Protein AF-A0A968PD30-F1 (afdb_monomer)

Foldseek 3Di:
DQPCPVVQQKDKDQAPQRWIWTDPRQDWWIFIAHNVRHTLDIATVVLVPADNPSDPPVPLSVVLVPDLVSVQVVLQQGKGFQDWERDPQAIWTWIWHHDPQKIWIKTWGQHSVRDTDIDTDPDIERGSLWGWDWYDDHQKIKIWIFHCDSDNPDGPDDIDIDIDGHDD

Secondary structure (DSSP, 8-state):
--TTGGG---EEEE-TTS-EEEE-SSSS-EEEE-TTS-EEEEE-GGGGT-----S--TTHHHHHHH-HHHHHHHHHTS-EEEEEEEETTEEEEEEEEEETTEEEEEEEEE-TTS-EEEEEEEEEESSTT-EEEEEEETTEEEEEEE-B-SSTTSBSS--EEEEEE---

Nearest PDB structures (foldseek):
  3k44-assembly4_D  TM=4.039E-01  e=4.715E-02  Drosophila melanogaster
  5mk8-assembly2_B  TM=4.334E-01  e=1.838E+00  Clostridium botulinum
  5b0r-assembly1_B  TM=4.305E-01  e=3.997E+00  Listeria innocua Clip11262
  5aye-assembly1_B  TM=3.594E-01  e=2.710E+00  Ruminococcus albus 7 = DSM 20455
  5v38-assembly1_A  TM=4.347E-01  e=3.997E+00  Clostridium botulinum

Structure (mmCIF, N/CA/C/O backbone):
data_AF-A0A968PD30-F1
#
_entry.id   AF-A0A968PD30-F1
#
loop_
_atom_site.group_PDB
_atom_site.id
_atom_site.type_symbol
_atom_site.label_atom_id
_atom_site.label_alt_id
_atom_site.label_comp_id
_atom_site.label_asym_id
_atom_site.label_entity_id
_atom_site.label_seq_id
_atom_site.pdbx_PDB_ins_code
_atom_site.Cartn_x
_atom_site.Cartn_y
_atom_site.Cartn_z
_atom_site.occupancy
_atom_site.B_iso_or_equiv
_atom_site.auth_seq_id
_atom_site.auth_comp_id
_atom_site.auth_asym_id
_atom_site.auth_atom_id
_atom_site.pdbx_PDB_model_num
ATOM 1 N N . MET A 1 1 ? 2.466 21.677 -2.759 1.00 44.94 1 MET A N 1
ATOM 2 C CA . MET A 1 1 ? 1.783 20.474 -3.282 1.00 44.94 1 MET A CA 1
ATOM 3 C C . MET A 1 1 ? 2.865 19.525 -3.748 1.00 44.94 1 MET A C 1
ATOM 5 O O . MET A 1 1 ? 3.724 19.978 -4.492 1.00 44.94 1 MET A O 1
ATOM 9 N N . GLY A 1 2 ? 2.885 18.287 -3.252 1.00 51.00 2 GLY A N 1
ATOM 10 C CA . GLY A 1 2 ? 3.910 17.311 -3.629 1.00 51.00 2 GLY A CA 1
ATOM 11 C C . GLY A 1 2 ? 3.840 16.982 -5.122 1.00 51.00 2 GLY A C 1
ATOM 12 O O . GLY A 1 2 ? 2.762 16.708 -5.646 1.00 51.00 2 GLY A O 1
ATOM 13 N N . GLU A 1 3 ? 4.981 17.019 -5.808 1.00 58.88 3 GLU A N 1
ATOM 14 C CA . GLU A 1 3 ? 5.083 16.807 -7.264 1.00 58.88 3 GLU A CA 1
ATOM 15 C C . GLU A 1 3 ? 4.862 15.338 -7.677 1.00 58.88 3 GLU A C 1
ATOM 17 O O . GLU A 1 3 ? 4.736 15.027 -8.856 1.00 58.88 3 GLU A O 1
ATOM 22 N N . CYS A 1 4 ? 4.748 14.432 -6.703 1.00 62.22 4 CYS A N 1
ATOM 23 C CA . CYS A 1 4 ? 4.567 12.998 -6.908 1.00 62.22 4 CYS A CA 1
ATOM 24 C C . CYS A 1 4 ? 3.109 12.518 -6.933 1.00 62.22 4 CYS A C 1
ATOM 26 O O . CYS A 1 4 ? 2.871 11.312 -6.894 1.00 62.22 4 CYS A O 1
ATOM 28 N N . GLY A 1 5 ? 2.120 13.419 -6.977 1.00 56.28 5 GLY A N 1
ATOM 29 C CA . GLY A 1 5 ? 0.700 13.036 -6.921 1.00 56.28 5 GLY A CA 1
ATOM 30 C C . GLY A 1 5 ? 0.272 12.029 -8.000 1.00 56.28 5 GLY A C 1
ATOM 31 O O . GLY A 1 5 ? -0.651 11.252 -7.782 1.00 56.28 5 GLY A O 1
ATOM 32 N N . ILE A 1 6 ? 0.986 11.988 -9.129 1.00 59.84 6 ILE A N 1
ATOM 33 C CA . ILE A 1 6 ? 0.760 11.042 -10.233 1.00 59.84 6 ILE A CA 1
ATOM 34 C C 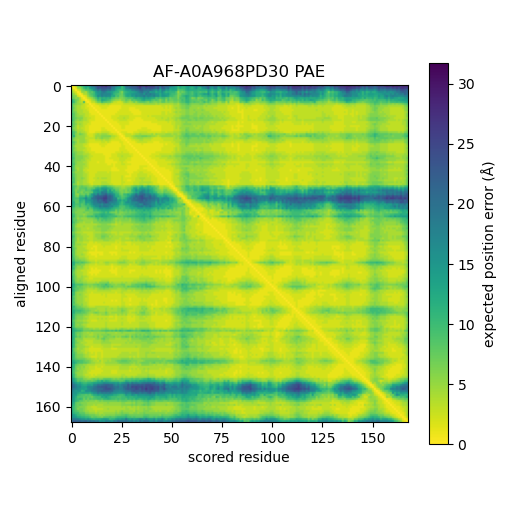. ILE A 1 6 ? 1.224 9.605 -9.944 1.00 59.84 6 ILE A C 1
ATOM 36 O O . ILE A 1 6 ? 0.926 8.709 -10.726 1.00 59.84 6 ILE A O 1
ATOM 40 N N . PHE A 1 7 ? 1.960 9.370 -8.854 1.00 66.81 7 PHE A N 1
ATOM 41 C CA . PHE A 1 7 ? 2.576 8.072 -8.549 1.00 66.81 7 PHE A CA 1
ATOM 42 C C . PHE A 1 7 ? 1.830 7.265 -7.481 1.00 66.81 7 PHE A C 1
ATOM 44 O O . PHE A 1 7 ? 2.353 6.248 -7.031 1.00 66.81 7 PHE A O 1
ATOM 51 N N . GLU A 1 8 ? 0.631 7.709 -7.078 1.00 70.00 8 GLU A N 1
ATOM 52 C CA . GLU A 1 8 ? -0.254 6.992 -6.141 1.00 70.00 8 GLU A CA 1
ATOM 53 C C . GLU A 1 8 ? 0.463 6.547 -4.850 1.00 70.00 8 GLU A C 1
ATOM 55 O O . GLU A 1 8 ? 0.261 5.453 -4.337 1.00 70.00 8 GLU A O 1
ATOM 60 N N . LEU A 1 9 ? 1.344 7.399 -4.314 1.00 78.25 9 LEU A N 1
ATOM 61 C CA . LEU A 1 9 ? 2.165 7.062 -3.141 1.00 78.25 9 LEU A CA 1
ATOM 62 C C . LEU A 1 9 ? 1.371 7.036 -1.827 1.00 78.25 9 LEU A C 1
ATOM 64 O O . LEU A 1 9 ? 1.871 6.566 -0.805 1.00 78.25 9 LEU A O 1
ATOM 68 N N . GLY A 1 10 ? 0.155 7.578 -1.848 1.00 87.69 10 GLY A N 1
ATOM 69 C CA . GLY A 1 10 ? -0.751 7.640 -0.713 1.00 87.69 10 GLY A CA 1
ATOM 70 C C . GLY A 1 10 ? -1.978 6.762 -0.915 1.00 87.69 10 GLY A C 1
ATOM 71 O O . GLY A 1 10 ? -2.326 6.381 -2.029 1.00 87.69 10 GLY A O 1
ATOM 72 N N . ALA A 1 11 ? -2.668 6.474 0.181 1.00 92.88 11 ALA A N 1
ATOM 73 C CA . ALA A 1 11 ? -3.909 5.716 0.176 1.00 92.88 11 ALA A CA 1
ATOM 74 C C . ALA A 1 11 ? -4.795 6.144 1.344 1.00 92.88 11 ALA A C 1
ATOM 76 O O . ALA A 1 11 ? -4.309 6.563 2.394 1.00 92.88 11 ALA A O 1
ATOM 77 N N . ALA A 1 12 ? -6.106 6.002 1.181 1.00 95.50 12 ALA A N 1
ATOM 78 C CA . ALA A 1 12 ? -7.060 6.200 2.260 1.00 95.50 12 ALA A CA 1
ATOM 79 C C . ALA A 1 12 ? -8.135 5.115 2.216 1.00 95.50 12 ALA A C 1
ATOM 81 O O . ALA A 1 12 ? -8.553 4.694 1.136 1.00 95.50 12 ALA A O 1
ATOM 82 N N . ARG A 1 13 ? -8.601 4.671 3.386 1.00 96.38 13 ARG A N 1
ATOM 83 C CA . ARG A 1 13 ? -9.642 3.642 3.484 1.00 96.38 13 ARG A CA 1
ATOM 84 C C . ARG A 1 13 ? -10.513 3.838 4.713 1.00 96.38 13 ARG A C 1
ATOM 86 O O . ARG A 1 13 ? -10.005 3.942 5.825 1.00 96.38 13 ARG A O 1
ATOM 93 N N . PHE A 1 14 ? -11.826 3.804 4.498 1.00 95.69 14 PHE A N 1
ATOM 94 C CA . PHE A 1 14 ? -12.807 3.665 5.570 1.00 95.69 14 PHE A CA 1
ATOM 95 C C . PHE A 1 14 ? -12.861 2.221 6.072 1.00 95.69 14 PHE A C 1
ATOM 97 O O . PHE A 1 14 ? -12.903 1.271 5.282 1.00 95.69 14 PHE A O 1
ATOM 104 N N . LEU A 1 15 ? -12.881 2.073 7.390 1.00 94.12 15 LEU A N 1
ATOM 105 C CA . LEU A 1 15 ? -13.028 0.807 8.091 1.00 94.12 15 LEU A CA 1
ATOM 106 C C . LEU A 1 15 ? -14.515 0.542 8.416 1.00 94.12 15 LEU A C 1
ATOM 108 O O . LEU A 1 15 ? -15.340 1.456 8.333 1.00 94.12 15 LEU A O 1
ATOM 112 N N . PRO A 1 16 ? -14.896 -0.698 8.780 1.00 92.88 16 PRO A N 1
ATOM 113 C CA . PRO A 1 16 ? -16.297 -1.071 8.998 1.00 92.88 16 PRO A CA 1
ATOM 114 C C . PRO A 1 16 ? -16.984 -0.330 10.154 1.00 92.88 16 PRO A C 1
ATOM 116 O O . PRO A 1 16 ? -18.207 -0.236 10.179 1.00 92.88 16 PRO A O 1
ATOM 119 N N . ASP A 1 17 ? -16.213 0.205 11.101 1.00 93.44 17 ASP A N 1
ATOM 120 C CA . ASP A 1 17 ? -16.686 1.015 12.231 1.00 93.44 17 ASP A CA 1
ATOM 121 C C . ASP A 1 17 ? -16.809 2.520 11.898 1.00 93.44 17 ASP A C 1
ATOM 123 O O . ASP A 1 17 ? -17.002 3.352 12.791 1.00 93.44 17 ASP A O 1
ATOM 127 N N . SER A 1 18 ? -16.696 2.869 10.612 1.00 95.94 18 SER A N 1
ATOM 128 C CA . SER A 1 18 ? -16.673 4.232 10.066 1.00 95.94 18 SER A CA 1
ATOM 129 C C . SER A 1 18 ? -15.455 5.070 10.455 1.00 95.94 18 SER A C 1
ATOM 131 O O . SER A 1 18 ? -15.409 6.256 10.127 1.00 95.94 18 SER A O 1
ATOM 133 N N . SER A 1 19 ? -14.466 4.491 11.133 1.00 96.88 19 SER A N 1
ATOM 134 C CA . SER A 1 19 ? -13.144 5.103 11.250 1.00 96.88 19 SER A CA 1
ATOM 135 C C . SER A 1 19 ? -12.405 5.024 9.905 1.00 96.88 19 SER A C 1
ATOM 137 O O . SER A 1 19 ? -12.882 4.386 8.961 1.00 96.88 19 SER A O 1
ATOM 139 N N . PHE A 1 20 ? -11.268 5.699 9.758 1.00 97.38 20 PHE A N 1
ATOM 140 C CA . PHE A 1 20 ? -10.501 5.648 8.516 1.00 97.38 20 PHE A CA 1
ATOM 141 C C . PHE A 1 20 ? -8.999 5.753 8.740 1.00 97.38 20 PHE A C 1
ATOM 143 O O . PHE A 1 20 ? -8.528 6.381 9.688 1.00 97.38 20 PHE A O 1
ATOM 150 N N . VAL A 1 21 ? -8.254 5.147 7.820 1.00 97.38 21 VAL A N 1
ATOM 151 C CA . VAL A 1 21 ? -6.797 5.241 7.748 1.00 97.38 21 VAL A CA 1
ATOM 152 C C . VAL A 1 21 ? -6.408 6.107 6.565 1.00 97.38 21 VAL A C 1
ATOM 154 O O . VAL A 1 21 ? -6.996 5.983 5.489 1.00 97.38 21 VAL A O 1
ATOM 157 N N . LEU A 1 22 ? -5.404 6.953 6.767 1.00 96.44 22 LEU A N 1
ATOM 158 C CA . LEU A 1 22 ? -4.807 7.820 5.765 1.00 96.44 22 LEU A CA 1
ATOM 159 C C . LEU A 1 22 ? -3.288 7.627 5.742 1.00 96.44 22 LEU A C 1
ATOM 161 O O . LEU A 1 22 ? -2.614 7.745 6.763 1.00 96.44 22 LEU A O 1
ATOM 165 N N . ILE A 1 23 ? -2.762 7.390 4.548 1.00 94.75 23 ILE A N 1
ATOM 166 C CA . ILE A 1 23 ? -1.345 7.464 4.207 1.00 94.75 23 ILE A CA 1
ATOM 167 C C . ILE A 1 23 ? -1.219 8.614 3.204 1.00 94.75 23 ILE A C 1
ATOM 169 O O . ILE A 1 23 ? -1.674 8.455 2.070 1.00 94.75 23 ILE A O 1
ATOM 173 N N . PRO A 1 24 ? -0.656 9.776 3.583 1.00 89.69 24 PRO A N 1
ATOM 174 C CA . PRO A 1 24 ? -0.638 10.953 2.708 1.00 89.69 24 PRO A CA 1
ATOM 175 C C . PRO A 1 24 ? 0.195 10.769 1.434 1.00 89.69 24 PRO A C 1
ATOM 177 O O . PRO A 1 24 ? -0.078 11.402 0.417 1.00 89.69 24 PRO A O 1
ATOM 180 N N . GLY A 1 25 ? 1.227 9.922 1.488 1.00 83.38 25 GLY A N 1
ATOM 181 C CA . GLY A 1 25 ? 2.090 9.567 0.357 1.00 83.38 25 GLY A CA 1
ATOM 182 C C . GLY A 1 25 ? 3.210 10.557 0.032 1.00 83.38 25 GLY A C 1
ATOM 183 O O . GLY A 1 25 ? 4.229 10.152 -0.513 1.00 83.38 25 GLY A O 1
ATOM 184 N N . VAL A 1 26 ? 3.048 11.835 0.377 1.00 78.38 26 VAL A N 1
ATOM 185 C CA . VAL A 1 26 ? 4.071 12.895 0.213 1.00 78.38 26 VAL A CA 1
ATOM 186 C C . VAL A 1 26 ? 4.427 13.588 1.530 1.00 78.38 26 VAL A C 1
ATOM 188 O O . VAL A 1 26 ? 5.132 14.590 1.537 1.00 78.38 26 VAL A O 1
ATOM 191 N N . GLU A 1 27 ? 3.872 13.089 2.631 1.00 83.81 27 GLU A N 1
ATOM 192 C CA . GLU A 1 27 ? 4.169 13.518 3.993 1.00 83.81 27 GLU A CA 1
ATOM 193 C C . GLU A 1 27 ? 4.384 12.261 4.843 1.00 83.81 27 GLU A C 1
ATOM 195 O O . GLU A 1 27 ? 3.751 11.227 4.578 1.00 83.81 27 GLU A O 1
ATOM 200 N N . PRO A 1 28 ? 5.270 12.318 5.851 1.00 88.88 28 PRO A N 1
ATOM 201 C CA . PRO A 1 28 ? 5.538 11.174 6.699 1.00 88.88 28 PRO A CA 1
ATOM 202 C C . PRO A 1 28 ? 4.329 10.843 7.573 1.00 88.88 28 PRO A C 1
ATOM 204 O O . PRO A 1 28 ? 3.607 11.719 8.050 1.00 88.88 28 PRO A O 1
ATOM 207 N N . GLY A 1 29 ? 4.171 9.550 7.840 1.00 92.50 29 GLY A N 1
ATOM 208 C CA . GLY A 1 29 ? 3.196 9.041 8.793 1.00 92.50 29 GLY A CA 1
ATOM 209 C C . GLY A 1 29 ? 2.022 8.294 8.171 1.00 92.50 29 GLY A C 1
ATOM 210 O O . GLY A 1 29 ? 1.715 8.373 6.981 1.00 92.50 29 GLY A O 1
ATOM 211 N N . ILE A 1 30 ? 1.381 7.515 9.030 1.00 95.81 30 ILE A N 1
ATOM 212 C CA . ILE A 1 30 ? 0.174 6.748 8.757 1.00 95.81 30 ILE A CA 1
ATOM 213 C C . ILE A 1 30 ? -0.784 7.070 9.886 1.00 95.81 30 ILE A C 1
ATOM 215 O O . ILE A 1 30 ? -0.438 6.880 11.051 1.00 95.81 30 ILE A O 1
ATOM 219 N N . PHE A 1 31 ? -1.972 7.547 9.555 1.00 96.56 31 PHE A N 1
ATOM 220 C CA . PHE A 1 31 ? -2.884 8.137 10.524 1.00 96.56 31 PHE A CA 1
ATOM 221 C C . PHE A 1 31 ? -4.185 7.355 10.554 1.00 96.56 31 PHE A C 1
ATOM 223 O O . PHE A 1 31 ? -4.808 7.154 9.515 1.00 96.56 31 PHE A O 1
ATOM 230 N N . TRP A 1 32 ? -4.613 6.937 11.741 1.00 96.88 32 TRP A N 1
ATOM 231 C CA . TRP A 1 32 ? -5.943 6.377 11.954 1.00 96.88 32 TRP A CA 1
ATOM 232 C C . TRP A 1 32 ? -6.793 7.401 12.698 1.00 96.88 32 TRP A C 1
ATOM 234 O O . TRP A 1 32 ? -6.494 7.779 13.832 1.00 96.88 32 TRP A O 1
ATOM 244 N N . TYR A 1 33 ? -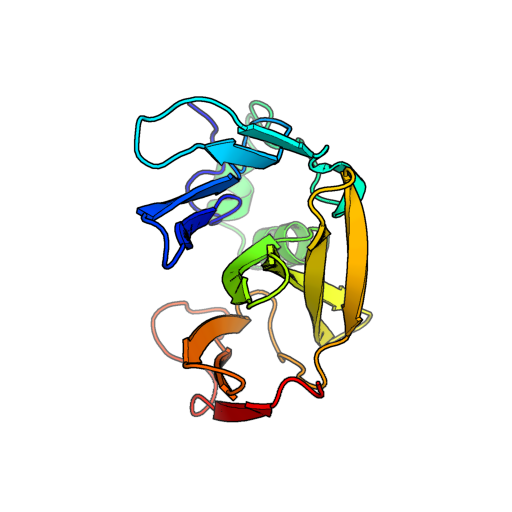7.865 7.834 12.047 1.00 97.69 33 TYR A N 1
ATOM 245 C CA . TYR A 1 33 ? -8.876 8.730 12.585 1.00 97.69 33 TYR A CA 1
ATOM 246 C C . TYR A 1 33 ? -10.163 7.984 12.927 1.00 97.69 33 TYR A C 1
ATOM 248 O O . TYR A 1 33 ? -10.590 7.087 12.201 1.00 97.69 33 TYR A O 1
ATOM 256 N N . SER A 1 34 ? -10.823 8.382 14.009 1.00 97.38 34 SER A N 1
ATOM 257 C CA . SER A 1 34 ? -12.152 7.891 14.362 1.00 97.38 34 SER A CA 1
ATOM 258 C C . SER A 1 34 ? -13.210 8.371 13.361 1.00 97.38 34 SER A C 1
ATOM 260 O O . SER A 1 34 ? -12.979 9.266 12.546 1.00 97.38 34 SER A O 1
ATOM 262 N N . LYS A 1 35 ? -14.431 7.844 13.488 1.00 97.50 35 LYS A N 1
ATOM 263 C CA . LYS A 1 35 ? -15.597 8.310 12.719 1.00 97.50 35 LYS A CA 1
ATOM 264 C C . LYS A 1 35 ? -15.943 9.796 12.913 1.00 97.50 35 LYS A C 1
ATOM 266 O O . LYS A 1 35 ? -16.693 10.348 12.116 1.00 97.50 35 LYS A O 1
ATOM 271 N N . THR A 1 36 ? -15.452 10.428 13.983 1.00 98.00 36 THR A N 1
ATOM 272 C CA . THR A 1 36 ? -15.632 11.865 14.257 1.00 98.00 36 THR A CA 1
ATOM 273 C C . THR A 1 36 ? -14.460 12.712 13.755 1.00 98.00 36 THR A C 1
ATOM 275 O O . THR A 1 36 ? -14.507 13.931 13.877 1.00 98.00 36 THR A O 1
ATOM 278 N N . GLY A 1 37 ? -13.427 12.091 13.172 1.00 97.06 37 GLY A N 1
ATOM 279 C CA . GLY A 1 37 ? -12.223 12.770 12.689 1.00 97.06 37 GLY A CA 1
ATOM 280 C C . GLY A 1 37 ? -11.144 12.973 13.754 1.00 97.06 37 GLY A C 1
ATOM 281 O O . GLY A 1 37 ? -10.180 13.694 13.514 1.00 97.06 37 GLY A O 1
ATOM 282 N N . GLU A 1 38 ? -11.268 12.348 14.926 1.00 98.12 38 GLU A N 1
ATOM 283 C CA . GLU A 1 38 ? -10.249 12.432 15.976 1.00 98.12 38 GLU A CA 1
ATOM 284 C C . GLU A 1 38 ? -9.101 11.466 15.690 1.00 98.12 38 GLU A C 1
ATOM 286 O O . GLU A 1 38 ? -9.334 10.276 15.470 1.00 98.12 38 GLU A O 1
ATOM 291 N N . LEU A 1 39 ? -7.860 11.951 15.749 1.00 97.12 39 LEU A N 1
ATOM 292 C CA . LEU A 1 39 ? -6.673 11.114 15.587 1.00 97.12 39 LEU A CA 1
ATOM 293 C C . LEU A 1 39 ? -6.578 10.098 16.737 1.00 97.12 39 LEU A C 1
ATOM 295 O O . LEU A 1 39 ? -6.373 10.472 17.889 1.00 97.12 39 LEU A O 1
ATOM 299 N N . GLN A 1 40 ? -6.712 8.813 16.415 1.00 94.75 40 GLN A N 1
ATOM 300 C CA . GLN A 1 40 ? -6.616 7.703 17.368 1.00 94.75 40 GLN A CA 1
ATOM 301 C C . GLN A 1 40 ? -5.183 7.177 17.470 1.00 94.75 40 GLN A C 1
ATOM 303 O O . GLN A 1 40 ? -4.723 6.792 18.550 1.00 94.75 40 GLN A O 1
ATOM 308 N N . ARG A 1 41 ? -4.468 7.127 16.339 1.00 95.38 41 ARG A N 1
ATOM 309 C CA . ARG A 1 41 ? -3.115 6.566 16.277 1.00 95.38 41 ARG A CA 1
ATOM 310 C C . ARG A 1 41 ? -2.319 7.074 15.081 1.00 95.38 41 ARG A C 1
ATOM 312 O O . ARG A 1 41 ? -2.885 7.379 14.032 1.00 95.38 41 ARG A O 1
ATOM 319 N N . THR A 1 42 ? -1.001 7.063 15.261 1.00 96.19 42 THR A N 1
ATOM 320 C CA . THR A 1 42 ? -0.005 7.324 14.227 1.00 96.19 42 THR A CA 1
ATOM 321 C C . THR A 1 42 ? 1.012 6.183 14.190 1.00 96.19 42 THR A C 1
ATOM 323 O O . THR A 1 42 ? 1.465 5.735 15.245 1.00 96.19 42 THR A O 1
ATOM 326 N N . TRP A 1 43 ? 1.390 5.744 12.991 1.00 95.62 43 TRP A N 1
ATOM 327 C CA . TRP A 1 43 ? 2.594 4.942 12.749 1.00 95.62 43 TRP A CA 1
ATOM 328 C C . TRP A 1 43 ? 3.564 5.736 11.880 1.00 95.62 43 TRP A C 1
ATOM 330 O O . TRP A 1 43 ? 3.153 6.555 11.058 1.00 95.62 43 TRP A O 1
ATOM 340 N N . GLU A 1 44 ? 4.852 5.453 12.027 1.00 93.75 44 GLU A N 1
ATOM 341 C CA . GLU A 1 44 ? 5.878 5.980 11.133 1.00 93.75 44 GLU A CA 1
ATOM 342 C C . GLU A 1 44 ? 5.775 5.298 9.762 1.00 93.75 44 GLU A C 1
ATOM 344 O O . GLU A 1 44 ? 5.792 4.068 9.669 1.00 93.75 44 GLU A O 1
ATOM 349 N N . SER A 1 45 ? 5.726 6.072 8.676 1.00 92.19 45 SER A N 1
ATOM 350 C CA . SER A 1 45 ? 5.730 5.525 7.308 1.00 92.19 45 SER A CA 1
ATOM 351 C C . SER A 1 45 ? 7.019 4.740 7.004 1.00 92.19 45 SER A C 1
ATOM 353 O O . SER A 1 45 ? 6.996 3.745 6.274 1.00 92.19 45 SER A O 1
ATOM 355 N N . SER A 1 46 ? 8.126 5.098 7.662 1.00 91.62 46 SER A N 1
ATOM 356 C CA . SER A 1 46 ? 9.403 4.379 7.597 1.00 91.62 46 SER A CA 1
ATOM 357 C C . SER A 1 46 ? 9.334 2.953 8.159 1.00 91.62 46 SER A C 1
ATOM 359 O O . SER A 1 46 ? 10.070 2.085 7.690 1.00 91.62 46 SER A O 1
ATOM 361 N N . ALA A 1 47 ? 8.403 2.654 9.076 1.00 91.94 47 ALA A N 1
ATOM 362 C CA . ALA A 1 47 ? 8.169 1.288 9.557 1.00 91.94 47 ALA A CA 1
ATOM 363 C C . ALA A 1 47 ? 7.669 0.360 8.436 1.00 91.94 47 ALA A C 1
ATOM 365 O O . ALA A 1 47 ? 7.864 -0.855 8.495 1.00 91.94 47 ALA A O 1
ATOM 366 N N . LEU A 1 48 ? 7.063 0.939 7.395 1.00 92.50 48 LEU A N 1
ATOM 367 C CA . LEU A 1 48 ? 6.647 0.257 6.172 1.00 92.50 48 LEU A CA 1
ATOM 368 C C . LEU A 1 48 ? 7.718 0.307 5.065 1.00 92.50 48 LEU A C 1
ATOM 370 O O . LEU A 1 48 ? 7.567 -0.310 4.009 1.00 92.50 48 LEU A O 1
ATOM 374 N N . GLY A 1 49 ? 8.835 0.997 5.310 1.00 89.94 49 GLY A N 1
ATOM 375 C CA . GLY A 1 49 ? 9.853 1.322 4.313 1.00 89.94 49 GLY A CA 1
ATOM 376 C C . GLY A 1 49 ? 9.353 2.283 3.235 1.00 89.94 49 GLY A C 1
ATOM 377 O O . GLY A 1 49 ? 9.879 2.251 2.126 1.00 89.94 49 GLY A O 1
ATOM 378 N N . LEU A 1 50 ? 8.315 3.069 3.534 1.00 88.75 50 LEU A N 1
ATOM 379 C CA . LEU A 1 50 ? 7.851 4.146 2.668 1.00 88.75 50 LEU A CA 1
ATOM 380 C C . LEU A 1 50 ? 8.740 5.364 2.929 1.00 88.75 50 LEU A C 1
ATOM 382 O O . LEU A 1 50 ? 8.808 5.859 4.057 1.00 88.75 50 LEU A O 1
ATOM 386 N N . GLU A 1 51 ? 9.448 5.803 1.898 1.00 80.88 51 GLU A N 1
ATOM 387 C CA . GLU A 1 51 ? 10.353 6.947 1.967 1.00 80.88 51 GLU A CA 1
ATOM 388 C C . GLU A 1 51 ? 9.617 8.237 1.595 1.00 80.88 51 GLU A C 1
ATOM 390 O O . GLU A 1 51 ? 8.816 8.259 0.663 1.00 80.88 51 GLU A O 1
ATOM 395 N N . ASP A 1 52 ? 9.910 9.317 2.321 1.00 69.44 52 ASP A N 1
ATOM 396 C CA . ASP A 1 52 ? 9.446 10.670 2.000 1.00 69.44 52 ASP A CA 1
ATOM 397 C C . ASP A 1 52 ? 10.524 11.406 1.193 1.00 69.44 52 ASP A C 1
ATOM 399 O O . ASP A 1 52 ? 11.257 12.270 1.687 1.00 69.44 52 ASP A O 1
ATOM 403 N N . ASP A 1 53 ? 10.695 10.979 -0.056 1.00 67.88 53 ASP A N 1
ATOM 404 C CA . ASP A 1 53 ? 11.686 11.543 -0.971 1.00 67.88 53 ASP A CA 1
ATOM 405 C C . ASP A 1 53 ? 11.067 12.346 -2.123 1.00 67.88 53 ASP A C 1
ATOM 407 O O . ASP A 1 53 ? 11.772 12.818 -3.013 1.00 67.88 53 ASP A O 1
ATOM 411 N N . CYS A 1 54 ? 9.765 12.627 -2.030 1.00 65.19 54 CYS A N 1
ATOM 412 C CA . CYS A 1 54 ? 9.013 13.481 -2.951 1.00 65.19 54 CYS A CA 1
ATOM 413 C C . CYS A 1 54 ? 9.201 14.983 -2.698 1.00 65.19 54 CYS A C 1
ATOM 415 O O . CYS A 1 54 ? 8.284 15.793 -2.867 1.00 65.19 54 CYS A O 1
ATOM 417 N N . LYS A 1 55 ? 10.425 15.363 -2.316 1.00 59.09 55 LYS A N 1
ATOM 418 C CA . LYS A 1 55 ? 10.884 16.756 -2.250 1.00 59.09 55 LYS A CA 1
ATOM 419 C C . LYS A 1 55 ? 10.868 17.374 -3.656 1.00 59.09 55 LYS A C 1
ATOM 421 O O . LYS A 1 55 ? 10.885 16.620 -4.619 1.00 59.09 55 LYS A O 1
ATOM 426 N N . PRO A 1 56 ? 10.858 18.714 -3.804 1.00 55.88 56 PRO A N 1
ATOM 427 C CA . PRO A 1 56 ? 10.806 19.366 -5.116 1.00 55.88 56 PRO A CA 1
ATOM 428 C C . PRO A 1 56 ? 11.934 18.847 -6.011 1.00 55.88 56 PRO A C 1
ATOM 430 O O . PRO A 1 56 ? 13.110 19.138 -5.768 1.00 55.88 56 PRO A O 1
ATOM 433 N N . MET A 1 57 ? 11.592 18.034 -7.009 1.00 59.78 57 MET A N 1
ATOM 434 C CA . MET A 1 57 ? 12.572 17.362 -7.852 1.00 59.78 57 MET A CA 1
ATOM 435 C C . MET A 1 57 ? 12.693 18.149 -9.154 1.00 59.78 57 MET A C 1
ATOM 437 O O . MET A 1 57 ? 12.274 17.690 -10.219 1.00 59.78 57 MET A O 1
ATOM 441 N N . PHE A 1 58 ? 13.253 19.360 -9.073 1.00 55.09 58 PHE A N 1
ATOM 442 C CA . PHE A 1 58 ? 13.479 20.205 -10.248 1.00 55.09 58 PHE A CA 1
ATOM 443 C C . PHE A 1 58 ? 14.192 19.403 -11.357 1.00 55.09 58 PHE A C 1
ATOM 445 O O . PHE A 1 58 ? 15.313 18.934 -11.173 1.00 55.09 58 PHE A O 1
ATOM 452 N N . GLY A 1 59 ? 13.519 19.214 -12.499 1.00 60.25 59 GLY A N 1
ATOM 453 C CA . GLY A 1 59 ? 14.028 18.506 -13.685 1.00 60.25 59 GLY A CA 1
ATOM 454 C C . GLY A 1 59 ? 13.819 16.983 -13.716 1.00 60.25 59 GLY A C 1
ATOM 455 O O . GLY A 1 59 ? 13.793 16.392 -14.799 1.00 60.25 59 GLY A O 1
ATOM 456 N N . LEU A 1 60 ? 13.600 16.323 -12.573 1.00 71.19 60 LEU A N 1
ATOM 457 C CA . LEU A 1 60 ? 13.341 14.879 -12.559 1.00 71.19 60 LEU A CA 1
ATOM 458 C C . LEU A 1 60 ? 11.912 14.578 -13.018 1.00 71.19 60 LEU A C 1
ATOM 460 O O . LEU A 1 60 ? 11.730 13.653 -13.791 1.00 71.19 60 LEU A O 1
ATOM 464 N N . THR A 1 61 ? 10.917 15.390 -12.655 1.00 71.31 61 THR A N 1
ATOM 465 C CA . THR A 1 61 ? 9.530 15.211 -13.130 1.00 71.31 61 THR A CA 1
ATOM 466 C C . THR A 1 61 ? 9.432 15.251 -14.659 1.00 71.31 61 THR A C 1
ATOM 468 O O . THR A 1 61 ? 8.757 14.414 -15.250 1.00 71.31 61 THR A O 1
ATOM 471 N N . GLU A 1 62 ? 10.161 16.162 -15.313 1.00 72.50 62 GLU A N 1
ATOM 472 C CA . GLU A 1 62 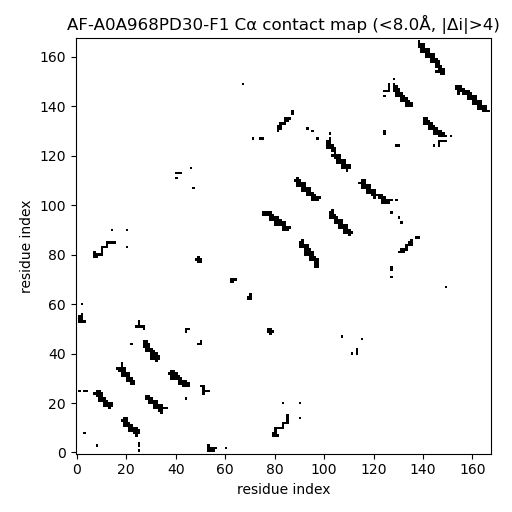? 10.234 16.231 -16.780 1.00 72.50 62 GLU A CA 1
ATOM 473 C C . GLU A 1 62 ? 10.937 15.001 -17.364 1.00 72.50 62 GLU A C 1
ATOM 475 O O . GLU A 1 62 ? 10.416 14.372 -18.281 1.00 72.50 62 GLU A O 1
ATOM 480 N N . THR A 1 63 ? 12.060 14.588 -16.767 1.00 77.19 63 THR A N 1
ATOM 481 C CA . THR A 1 63 ? 12.791 13.375 -17.167 1.00 77.19 63 THR A CA 1
ATOM 482 C C . THR A 1 63 ? 11.917 12.122 -17.046 1.00 77.19 63 THR A C 1
ATOM 484 O O . THR A 1 63 ? 11.859 11.318 -17.971 1.00 77.19 63 THR A O 1
ATOM 487 N N . LEU A 1 64 ? 11.202 11.964 -15.929 1.00 77.19 64 LEU A N 1
ATOM 488 C CA . LEU A 1 64 ? 10.292 10.842 -15.691 1.00 77.19 64 LEU A CA 1
ATOM 489 C C . LEU A 1 64 ? 9.077 10.884 -16.632 1.00 77.19 64 LEU A C 1
ATOM 491 O O . LEU A 1 64 ? 8.567 9.830 -17.000 1.00 77.19 64 LEU A O 1
ATOM 495 N N . ALA A 1 65 ? 8.625 12.072 -17.044 1.00 74.94 65 ALA A N 1
ATOM 496 C CA . ALA A 1 65 ? 7.516 12.219 -17.983 1.00 74.94 65 ALA A CA 1
ATOM 497 C C . ALA A 1 65 ? 7.891 11.828 -19.424 1.00 74.94 65 ALA A C 1
ATOM 499 O O . ALA A 1 65 ? 7.046 11.298 -20.144 1.00 74.94 65 ALA A O 1
ATOM 500 N N . ILE A 1 66 ? 9.135 12.077 -19.854 1.00 80.12 66 ILE A N 1
ATOM 501 C CA . ILE A 1 66 ? 9.571 11.844 -21.244 1.00 80.12 66 ILE A CA 1
ATOM 502 C C . ILE A 1 66 ? 10.367 10.548 -21.447 1.00 80.12 66 ILE A C 1
ATOM 504 O O . ILE A 1 66 ? 10.427 10.057 -22.574 1.00 80.12 66 ILE A O 1
ATOM 508 N N . ASP A 1 67 ? 10.973 9.985 -20.394 1.00 81.94 67 ASP A N 1
ATOM 509 C CA . ASP A 1 67 ? 11.733 8.731 -20.449 1.00 81.94 67 ASP A CA 1
ATOM 510 C C . ASP A 1 67 ? 11.053 7.615 -19.628 1.00 81.94 67 ASP A C 1
ATOM 512 O O . ASP A 1 67 ? 11.259 7.491 -18.412 1.00 81.94 67 ASP A O 1
ATOM 516 N N . PRO A 1 68 ? 10.302 6.716 -20.294 1.00 78.88 68 PRO A N 1
ATOM 517 C CA . PRO A 1 68 ? 9.676 5.569 -19.646 1.00 78.88 68 PRO A CA 1
ATOM 518 C C . PRO A 1 68 ? 10.664 4.633 -18.939 1.00 78.88 68 PRO A C 1
ATOM 520 O O . PRO A 1 68 ? 10.268 3.907 -18.025 1.00 78.88 68 PRO A O 1
ATOM 523 N N . ARG A 1 69 ? 11.940 4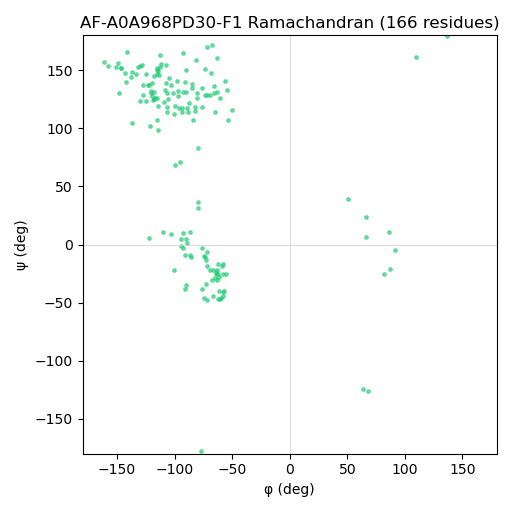.585 -19.345 1.00 83.62 69 ARG A N 1
ATOM 524 C CA . ARG A 1 69 ? 12.952 3.748 -18.680 1.00 83.62 69 ARG A CA 1
ATOM 525 C C . ARG A 1 69 ? 13.366 4.366 -17.354 1.00 83.62 69 ARG A C 1
ATOM 527 O O . ARG A 1 69 ? 13.381 3.648 -16.355 1.00 83.62 69 ARG A O 1
ATOM 534 N N . ALA A 1 70 ? 13.630 5.673 -17.336 1.00 84.06 70 ALA A N 1
ATOM 535 C CA . ALA A 1 70 ? 13.917 6.413 -16.111 1.00 84.06 70 ALA A CA 1
ATOM 536 C C . ALA A 1 70 ? 12.756 6.288 -15.114 1.00 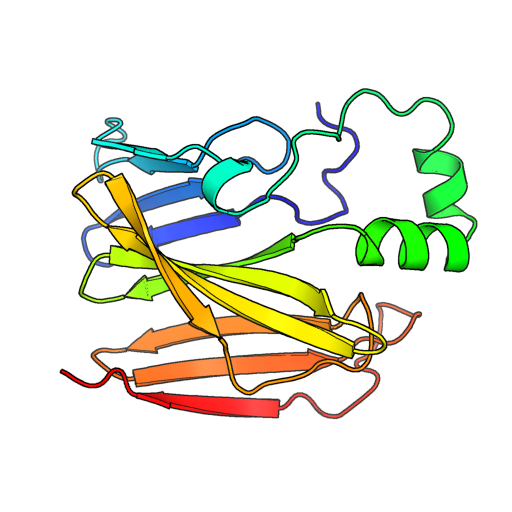84.06 70 ALA A C 1
ATOM 538 O O . ALA A 1 70 ? 12.981 5.965 -13.948 1.00 84.06 70 ALA A O 1
ATOM 539 N N . LEU A 1 71 ? 11.511 6.418 -15.586 1.00 81.38 71 LEU A N 1
ATOM 540 C CA . LEU A 1 71 ? 10.326 6.225 -14.751 1.00 81.38 71 LEU A CA 1
ATOM 541 C C . LEU A 1 71 ? 10.210 4.805 -14.191 1.00 81.38 71 LEU A C 1
ATOM 543 O O . LEU A 1 71 ? 10.024 4.620 -12.989 1.00 81.38 71 LEU A O 1
ATOM 547 N N . ASN A 1 72 ? 10.391 3.781 -15.025 1.00 82.06 72 ASN A N 1
ATOM 548 C CA . ASN A 1 72 ? 10.378 2.388 -14.568 1.00 82.06 72 ASN A CA 1
ATOM 549 C C . ASN A 1 72 ? 11.511 2.053 -13.588 1.00 82.06 72 ASN A C 1
ATOM 551 O O . ASN A 1 72 ? 11.363 1.163 -12.743 1.00 82.06 72 ASN A O 1
ATOM 555 N N . GLN A 1 73 ? 12.661 2.715 -13.710 1.00 85.69 73 GLN A N 1
ATOM 556 C CA . GLN A 1 73 ? 13.759 2.574 -12.762 1.00 85.69 73 GLN A CA 1
ATOM 557 C C . GLN A 1 73 ? 13.411 3.243 -11.431 1.00 85.69 73 GLN A C 1
ATOM 559 O O . GLN A 1 73 ? 13.546 2.604 -10.390 1.00 85.69 73 GLN A O 1
ATOM 564 N N . TRP A 1 74 ? 12.904 4.475 -11.479 1.00 84.81 74 TRP A N 1
ATOM 565 C CA . TRP A 1 74 ? 12.498 5.256 -10.313 1.00 84.81 74 TRP A CA 1
ATOM 566 C C . TRP A 1 74 ? 11.387 4.567 -9.508 1.00 84.81 74 TRP A C 1
ATOM 568 O O . TRP A 1 74 ? 11.525 4.401 -8.295 1.00 84.81 74 TRP A O 1
ATOM 578 N N . LEU A 1 75 ? 10.339 4.073 -10.183 1.00 83.75 75 LEU A N 1
ATOM 579 C CA . LEU A 1 75 ? 9.264 3.287 -9.561 1.00 83.75 75 LEU A CA 1
ATOM 580 C C . LEU A 1 75 ? 9.798 1.989 -8.950 1.00 83.75 75 LEU A C 1
ATOM 582 O O . LEU A 1 75 ? 9.393 1.588 -7.866 1.00 83.75 75 LEU A O 1
ATOM 586 N N . GLY A 1 76 ? 10.727 1.326 -9.637 1.00 87.31 76 GLY A N 1
ATOM 587 C CA . GLY A 1 76 ? 11.265 0.042 -9.201 1.00 87.31 76 GLY A CA 1
ATOM 588 C C . GLY A 1 76 ? 12.236 0.108 -8.027 1.00 87.31 76 GLY A C 1
ATOM 589 O O . GLY A 1 76 ? 12.606 -0.940 -7.509 1.00 87.31 76 GLY A O 1
ATOM 590 N N . GLN A 1 77 ? 12.666 1.301 -7.624 1.00 88.00 77 GLN A N 1
ATOM 591 C CA . GLN A 1 77 ? 13.460 1.514 -6.413 1.00 88.00 77 GLN A CA 1
ATOM 592 C C . GLN A 1 77 ? 12.585 1.796 -5.188 1.00 88.00 77 GLN A C 1
ATOM 594 O O . GLN A 1 77 ? 13.096 1.819 -4.073 1.00 88.00 77 GLN A O 1
ATOM 599 N N . ARG A 1 78 ? 11.278 1.999 -5.384 1.00 88.00 78 ARG A N 1
ATOM 600 C CA . ARG A 1 78 ? 10.359 2.446 -4.341 1.00 88.00 78 ARG A CA 1
ATOM 601 C C . ARG A 1 78 ? 9.428 1.344 -3.875 1.00 88.00 78 ARG A C 1
ATOM 603 O O . ARG A 1 78 ? 9.091 0.410 -4.607 1.00 88.00 78 ARG A O 1
ATOM 610 N N . LYS A 1 79 ? 8.976 1.520 -2.638 1.00 90.75 79 LYS A N 1
ATOM 611 C CA . LYS A 1 79 ? 7.814 0.833 -2.089 1.00 90.75 79 LYS A CA 1
ATOM 612 C C . LYS A 1 79 ? 6.594 1.712 -2.303 1.00 90.75 79 LYS A C 1
ATOM 614 O O . LYS A 1 79 ? 6.639 2.901 -2.005 1.00 90.75 79 LYS A O 1
ATOM 619 N N . ILE A 1 80 ? 5.528 1.133 -2.836 1.00 90.69 80 ILE A N 1
ATOM 620 C CA . ILE A 1 80 ? 4.306 1.855 -3.198 1.00 90.69 80 ILE A CA 1
ATOM 621 C C . ILE A 1 80 ? 3.138 1.218 -2.460 1.00 90.69 80 ILE A C 1
ATOM 623 O O . ILE A 1 80 ? 3.064 -0.006 -2.364 1.00 90.69 80 ILE A O 1
ATOM 627 N N . VAL A 1 81 ? 2.241 2.039 -1.921 1.00 93.38 81 VAL A N 1
ATOM 628 C CA . VAL A 1 81 ? 1.010 1.550 -1.303 1.00 93.38 81 VAL A CA 1
ATOM 629 C C . VAL A 1 81 ? -0.015 1.299 -2.398 1.00 93.38 81 VAL A C 1
ATOM 631 O O . VAL A 1 81 ? -0.467 2.226 -3.055 1.00 93.38 81 VAL A O 1
ATOM 634 N N . ASP A 1 82 ? -0.399 0.043 -2.576 1.00 93.88 82 ASP A N 1
ATOM 635 C CA . ASP A 1 82 ? -1.382 -0.338 -3.591 1.00 93.88 82 ASP A CA 1
ATOM 636 C C . ASP A 1 82 ? -2.817 -0.299 -3.034 1.00 93.88 82 ASP A C 1
ATOM 638 O O . ASP A 1 82 ? -3.765 0.054 -3.748 1.00 93.88 82 ASP A O 1
ATOM 642 N N . GLU A 1 83 ? -2.985 -0.654 -1.753 1.00 94.88 83 GLU A N 1
ATOM 643 C CA . GLU A 1 83 ? -4.293 -0.769 -1.104 1.00 94.88 83 GLU A CA 1
ATOM 644 C C . GLU A 1 83 ? -4.197 -0.731 0.432 1.00 94.88 83 GLU A C 1
ATOM 646 O O . GLU A 1 83 ? -3.172 -1.092 1.014 1.00 94.88 83 GLU A O 1
ATOM 651 N N . ILE A 1 84 ? -5.297 -0.363 1.097 1.00 96.94 84 ILE A N 1
ATOM 652 C CA . ILE A 1 84 ? -5.502 -0.590 2.534 1.00 96.94 84 ILE A CA 1
ATOM 653 C C . ILE A 1 84 ? -6.736 -1.485 2.714 1.00 96.94 84 ILE A C 1
ATOM 655 O O . ILE A 1 84 ? -7.839 -1.162 2.275 1.00 96.94 84 ILE A O 1
ATOM 659 N N . LEU A 1 85 ? -6.558 -2.609 3.399 1.00 96.31 85 LEU A N 1
ATOM 660 C CA . LEU A 1 85 ? -7.584 -3.610 3.657 1.00 96.31 85 LEU A CA 1
ATOM 661 C C . LEU A 1 85 ? -8.133 -3.485 5.086 1.00 96.31 85 LEU A C 1
ATOM 663 O O . LEU A 1 85 ? -7.350 -3.460 6.037 1.00 96.31 85 LEU A O 1
ATOM 667 N N . PRO A 1 86 ? -9.462 -3.451 5.274 1.00 95.12 86 PRO A N 1
ATOM 668 C CA . PRO A 1 86 ? -10.070 -3.459 6.599 1.00 95.12 86 PRO A CA 1
ATOM 669 C C . PRO A 1 86 ? -10.095 -4.884 7.177 1.00 95.12 86 PRO A C 1
ATOM 671 O O . PRO A 1 86 ? -11.095 -5.590 7.042 1.00 95.12 86 PRO A O 1
ATOM 674 N N . LEU A 1 87 ? -8.993 -5.336 7.782 1.00 92.69 87 LEU A N 1
ATOM 675 C CA . LEU A 1 87 ? -8.933 -6.664 8.406 1.00 92.69 87 LEU A CA 1
ATOM 676 C C . LEU A 1 87 ? -9.554 -6.636 9.818 1.00 92.69 87 LEU A C 1
ATOM 678 O O . LEU A 1 87 ? -9.622 -5.569 10.432 1.00 92.69 87 LEU A O 1
ATOM 682 N N . PRO A 1 88 ? -9.974 -7.796 10.362 1.00 86.56 88 PRO A N 1
ATOM 683 C CA . PRO A 1 88 ? -10.564 -7.883 11.700 1.00 86.56 88 PRO A CA 1
ATOM 684 C C . PRO A 1 88 ? -9.668 -7.345 12.826 1.00 86.56 88 PRO A C 1
ATOM 686 O O . PRO A 1 88 ? -10.160 -6.651 13.710 1.00 86.56 88 PRO A O 1
ATOM 689 N N . ASP A 1 89 ? -8.360 -7.611 12.762 1.00 85.31 89 ASP A N 1
ATOM 690 C CA . ASP A 1 89 ? -7.395 -7.215 13.804 1.00 85.31 89 ASP A CA 1
ATOM 691 C C . ASP A 1 89 ? -6.793 -5.818 13.590 1.00 85.31 89 ASP A C 1
ATOM 693 O O . ASP A 1 89 ? -5.938 -5.368 14.359 1.00 85.31 89 ASP A O 1
ATOM 697 N N . GLY A 1 90 ? -7.217 -5.131 12.529 1.00 89.56 90 GLY A N 1
ATOM 698 C CA . GLY A 1 90 ? -6.750 -3.802 12.172 1.00 89.56 90 GLY A CA 1
ATOM 699 C C . GLY A 1 90 ? -6.467 -3.633 10.677 1.00 89.56 90 GLY A C 1
ATOM 700 O O . GLY A 1 90 ? -6.627 -4.554 9.878 1.00 89.56 90 GLY A O 1
ATOM 701 N N . PRO A 1 91 ? -6.044 -2.435 10.260 1.00 95.75 91 PRO A N 1
ATOM 702 C CA . PRO A 1 91 ? -5.770 -2.137 8.861 1.00 95.75 91 PRO A CA 1
ATOM 703 C C . PRO A 1 91 ? -4.577 -2.938 8.318 1.00 95.75 91 PRO A C 1
ATOM 705 O O . PRO A 1 91 ? -3.493 -2.941 8.904 1.00 95.75 91 PRO A O 1
ATOM 708 N N . GLY A 1 92 ? -4.757 -3.578 7.164 1.00 96.19 92 GLY A N 1
ATOM 709 C CA . GLY A 1 92 ? -3.692 -4.211 6.392 1.00 96.19 92 GLY A CA 1
ATOM 710 C C . GLY A 1 92 ? -3.256 -3.325 5.230 1.00 96.19 92 GLY A C 1
ATOM 711 O O . GLY A 1 92 ? -4.015 -3.143 4.287 1.00 96.19 92 GLY A O 1
ATOM 712 N N . VAL A 1 93 ? -2.042 -2.788 5.255 1.00 96.81 93 VAL A N 1
ATOM 713 C CA . VAL A 1 93 ? -1.487 -1.978 4.162 1.00 96.81 93 VAL 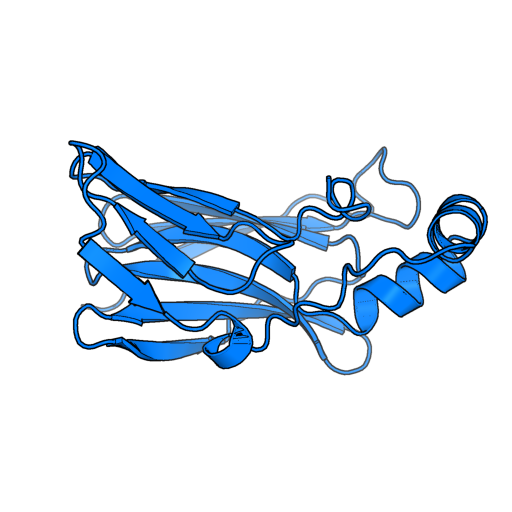A CA 1
ATOM 714 C C . VAL A 1 93 ? -0.780 -2.889 3.169 1.00 96.81 93 VAL A C 1
ATOM 716 O O . VAL A 1 93 ? 0.201 -3.544 3.520 1.00 96.81 93 VAL A O 1
ATOM 719 N N . VAL A 1 94 ? -1.261 -2.938 1.930 1.00 96.62 94 VAL A N 1
ATOM 720 C CA . VAL A 1 94 ? -0.624 -3.697 0.853 1.00 96.62 94 VAL A CA 1
ATOM 721 C C . VAL A 1 94 ? 0.426 -2.831 0.176 1.00 96.62 94 VAL A C 1
ATOM 723 O O . VAL A 1 94 ? 0.131 -1.762 -0.355 1.00 96.62 94 VAL A O 1
ATOM 726 N N . ILE A 1 95 ? 1.658 -3.325 0.181 1.00 94.94 95 ILE A N 1
ATOM 727 C CA . ILE A 1 95 ? 2.829 -2.630 -0.333 1.00 94.94 95 ILE A CA 1
ATOM 728 C C . ILE A 1 95 ? 3.409 -3.417 -1.494 1.00 94.94 95 ILE A C 1
ATOM 730 O O . ILE A 1 95 ? 3.736 -4.599 -1.360 1.00 94.94 95 ILE A O 1
ATOM 734 N N . ARG A 1 96 ? 3.566 -2.724 -2.613 1.00 94.19 96 ARG A N 1
ATOM 735 C CA . ARG A 1 96 ? 4.241 -3.162 -3.824 1.00 94.19 96 ARG A CA 1
ATOM 736 C C . ARG A 1 96 ? 5.715 -2.788 -3.753 1.00 94.19 96 ARG A C 1
ATOM 738 O O . ARG A 1 96 ? 6.050 -1.638 -3.488 1.00 94.19 96 ARG A O 1
ATOM 745 N N . GLU A 1 97 ? 6.596 -3.736 -4.041 1.00 93.38 97 GLU A N 1
ATOM 746 C CA . GLU A 1 97 ? 8.034 -3.489 -4.161 1.00 93.38 97 GLU A CA 1
ATOM 747 C C . GLU A 1 97 ? 8.665 -4.396 -5.222 1.00 93.38 97 GLU A C 1
ATOM 749 O O . GLU A 1 97 ? 8.198 -5.516 -5.466 1.00 93.38 97 GLU A O 1
ATOM 754 N N . ARG A 1 98 ? 9.758 -3.941 -5.842 1.00 92.44 98 ARG A N 1
ATOM 755 C CA . ARG A 1 98 ? 10.567 -4.790 -6.722 1.00 92.44 98 ARG A CA 1
ATOM 756 C C . ARG A 1 98 ? 11.497 -5.666 -5.880 1.00 92.44 98 ARG A C 1
ATOM 758 O O . ARG A 1 98 ? 12.289 -5.160 -5.090 1.00 92.44 98 ARG A O 1
ATOM 765 N N . ARG A 1 99 ? 11.448 -6.983 -6.091 1.00 90.19 99 ARG A N 1
ATOM 766 C CA . ARG A 1 99 ? 12.392 -7.961 -5.525 1.00 90.19 99 ARG A CA 1
ATOM 767 C C . ARG A 1 99 ? 13.073 -8.712 -6.662 1.00 90.19 99 ARG A C 1
ATOM 769 O O . ARG A 1 99 ? 12.492 -9.610 -7.265 1.00 90.19 99 ARG A O 1
ATOM 776 N N . GLY A 1 100 ? 14.317 -8.340 -6.961 1.00 87.81 100 GLY A N 1
ATOM 777 C CA . GLY A 1 100 ? 15.030 -8.863 -8.127 1.00 87.81 100 GLY A CA 1
ATOM 778 C C . GLY A 1 100 ? 14.398 -8.366 -9.430 1.00 87.81 100 GLY A C 1
ATOM 779 O O . GLY A 1 100 ? 14.246 -7.161 -9.619 1.00 87.81 100 GLY A O 1
ATOM 780 N N . ALA A 1 101 ? 14.039 -9.288 -10.324 1.00 86.19 101 ALA A N 1
ATOM 781 C CA . ALA A 1 101 ? 13.417 -8.966 -11.611 1.00 86.19 101 ALA A CA 1
ATOM 782 C C . ALA 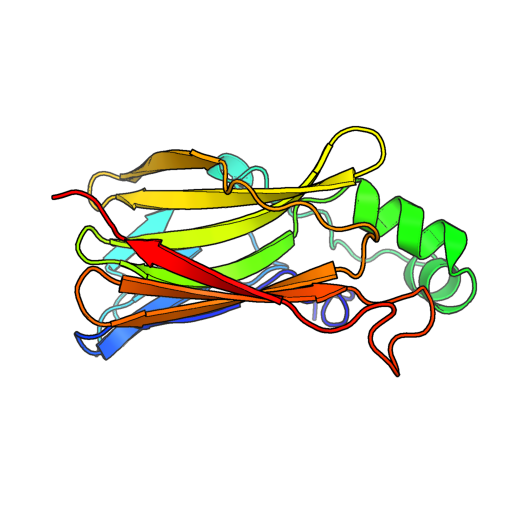A 1 101 ? 11.883 -8.832 -11.547 1.00 86.19 101 ALA A C 1
ATOM 784 O O . ALA A 1 101 ? 11.271 -8.402 -12.520 1.00 86.19 101 ALA A O 1
ATOM 785 N N . GLU A 1 102 ? 11.260 -9.186 -10.420 1.00 90.25 102 GLU A N 1
ATOM 786 C CA . GLU A 1 102 ? 9.804 -9.254 -10.282 1.00 90.25 102 GLU A CA 1
ATOM 787 C C . GLU A 1 102 ? 9.268 -8.176 -9.340 1.00 90.25 102 GLU A C 1
ATOM 789 O O . GLU A 1 102 ? 9.956 -7.710 -8.425 1.00 90.25 102 GLU A O 1
ATOM 794 N N . ILE A 1 103 ? 7.997 -7.822 -9.526 1.00 93.44 103 ILE A N 1
ATOM 795 C CA . ILE A 1 103 ? 7.221 -7.114 -8.513 1.00 93.44 103 ILE A CA 1
ATOM 796 C C . ILE A 1 103 ? 6.621 -8.120 -7.543 1.00 93.44 103 ILE A C 1
ATOM 798 O O . ILE A 1 103 ? 6.114 -9.174 -7.926 1.00 93.44 103 ILE A O 1
ATOM 802 N N . SER A 1 104 ? 6.677 -7.779 -6.265 1.00 95.12 104 SER A N 1
ATOM 803 C CA . SER A 1 104 ? 6.100 -8.552 -5.178 1.00 95.12 104 SER A CA 1
ATOM 804 C C . SER A 1 104 ? 5.259 -7.663 -4.283 1.00 95.12 104 SER A C 1
ATOM 806 O O . SER A 1 104 ? 5.535 -6.469 -4.160 1.00 95.12 104 SER A O 1
ATOM 808 N N . TRP A 1 105 ? 4.274 -8.272 -3.630 1.00 96.25 105 TRP A N 1
ATOM 809 C CA . TRP A 1 105 ? 3.461 -7.594 -2.635 1.00 96.25 105 TRP A CA 1
ATOM 810 C C . TRP A 1 105 ? 3.652 -8.198 -1.256 1.00 96.25 105 TRP A C 1
ATOM 812 O O . TRP A 1 105 ? 3.830 -9.408 -1.091 1.00 96.25 105 TRP A O 1
ATOM 822 N N . ARG A 1 106 ? 3.559 -7.337 -0.254 1.00 96.19 106 ARG A N 1
ATOM 823 C CA . ARG A 1 106 ? 3.461 -7.720 1.151 1.00 96.19 106 ARG A CA 1
ATOM 824 C C . ARG A 1 106 ? 2.333 -6.945 1.789 1.00 96.19 106 ARG A C 1
ATOM 826 O O . ARG A 1 106 ? 2.052 -5.823 1.383 1.00 96.19 106 ARG A O 1
ATOM 833 N N . MET A 1 107 ? 1.744 -7.512 2.824 1.00 96.31 107 MET A N 1
ATOM 834 C CA . MET A 1 107 ? 0.767 -6.836 3.652 1.00 96.31 107 MET A CA 1
ATOM 835 C C . MET A 1 107 ? 1.370 -6.545 5.023 1.00 96.31 107 MET A C 1
ATOM 837 O O . MET A 1 107 ? 1.816 -7.457 5.720 1.00 96.31 107 MET A O 1
ATOM 841 N N . ALA A 1 108 ? 1.385 -5.273 5.398 1.00 96.75 108 ALA A N 1
ATOM 842 C CA . ALA A 1 108 ? 1.720 -4.820 6.735 1.00 96.75 108 ALA A CA 1
ATOM 843 C C . ALA A 1 108 ? 0.437 -4.664 7.556 1.00 96.75 108 ALA A C 1
ATOM 845 O O . ALA A 1 108 ? -0.426 -3.859 7.225 1.00 96.75 108 ALA A O 1
ATOM 846 N N . MET A 1 109 ? 0.303 -5.433 8.628 1.00 95.12 109 MET A N 1
ATOM 847 C CA . MET A 1 109 ? -0.815 -5.353 9.564 1.00 95.12 109 MET A CA 1
ATOM 848 C C . MET A 1 109 ? -0.477 -4.330 10.648 1.00 95.12 109 MET A C 1
ATOM 850 O O . MET A 1 109 ? 0.457 -4.543 11.432 1.00 95.12 109 MET A O 1
ATOM 854 N N . LEU A 1 110 ? -1.226 -3.228 10.668 1.00 95.44 110 LEU A N 1
ATOM 855 C CA . LEU A 1 110 ? -1.084 -2.138 11.626 1.00 95.44 110 LEU A CA 1
ATOM 856 C C . LEU A 1 110 ? -1.853 -2.480 12.900 1.00 95.44 110 LEU A C 1
ATOM 858 O O . LEU A 1 110 ? -3.084 -2.470 12.918 1.00 95.44 110 LEU A O 1
ATOM 862 N N . ARG A 1 111 ? -1.127 -2.798 13.971 1.00 89.88 111 ARG A N 1
ATOM 863 C CA . ARG A 1 111 ? -1.732 -3.181 15.246 1.00 89.88 111 ARG A CA 1
ATOM 864 C C . ARG A 1 111 ? -1.971 -1.973 16.136 1.00 89.88 111 ARG A C 1
ATOM 866 O O . ARG A 1 111 ? -1.218 -0.996 16.122 1.00 89.88 111 ARG A O 1
ATOM 873 N N . MET A 1 112 ? -3.002 -2.079 16.971 1.00 85.00 112 MET A N 1
ATOM 874 C CA . MET A 1 112 ? -3.392 -1.026 17.911 1.00 85.00 112 MET A CA 1
ATOM 875 C C . MET A 1 112 ? -2.325 -0.711 18.956 1.00 85.00 112 MET A C 1
ATOM 877 O O . MET A 1 112 ? -2.278 0.413 19.439 1.00 85.00 112 MET A O 1
ATOM 881 N N . ASP A 1 113 ? -1.436 -1.646 19.278 1.00 87.94 113 ASP A N 1
ATOM 882 C CA . ASP A 1 113 ? -0.296 -1.427 20.176 1.00 87.94 113 ASP A CA 1
ATOM 883 C C . ASP A 1 113 ? 0.860 -0.643 19.520 1.00 87.94 113 ASP A C 1
ATOM 885 O O . ASP A 1 113 ? 1.821 -0.288 20.197 1.00 87.94 113 ASP A O 1
ATOM 889 N N . GLY A 1 114 ? 0.745 -0.309 18.229 1.00 86.25 114 GLY A N 1
ATOM 890 C CA . GLY A 1 114 ? 1.772 0.383 17.449 1.00 86.25 114 GLY A CA 1
ATOM 891 C C . GLY A 1 114 ? 2.736 -0.561 16.727 1.00 86.25 114 GLY A C 1
ATOM 892 O O . GLY A 1 114 ? 3.565 -0.094 15.947 1.00 86.25 114 GLY A O 1
ATOM 893 N N . GLN A 1 115 ? 2.632 -1.877 16.935 1.00 90.19 115 GLN A N 1
ATOM 894 C CA . GLN A 1 115 ? 3.452 -2.848 16.219 1.00 90.19 115 GLN A CA 1
ATOM 895 C C . GLN A 1 115 ? 2.995 -3.003 14.767 1.00 90.19 115 GLN A C 1
ATOM 897 O O . GLN A 1 115 ? 1.815 -2.883 14.429 1.00 90.19 115 GLN A O 1
ATOM 902 N N . VAL A 1 116 ? 3.955 -3.338 13.907 1.00 94.19 116 VAL A N 1
ATOM 903 C CA . VAL A 1 116 ? 3.707 -3.730 12.521 1.00 94.19 116 VAL A CA 1
ATOM 904 C C . VAL A 1 116 ? 4.126 -5.182 12.357 1.00 94.19 116 VAL A C 1
ATOM 906 O O . VAL A 1 116 ? 5.258 -5.552 12.664 1.00 94.19 116 VAL A O 1
ATOM 909 N N . SER A 1 117 ? 3.214 -6.005 11.850 1.00 93.44 117 SER A N 1
ATOM 910 C CA . SER A 1 117 ? 3.506 -7.391 11.470 1.00 93.44 117 SER A CA 1
ATOM 911 C C . SER A 1 117 ? 3.351 -7.563 9.965 1.00 93.44 117 SER A C 1
ATOM 913 O O . SER A 1 117 ? 2.574 -6.854 9.336 1.00 93.44 117 SER A O 1
ATOM 915 N N . TRP A 1 118 ? 4.123 -8.471 9.373 1.00 95.00 118 TRP A N 1
ATOM 916 C CA . TRP A 1 118 ? 4.227 -8.596 7.921 1.00 95.00 118 TRP A CA 1
ATOM 917 C C . TRP A 1 118 ? 3.774 -9.966 7.442 1.00 95.00 118 TRP A C 1
ATOM 919 O O . TRP A 1 118 ? 4.146 -10.982 8.025 1.00 95.00 118 TRP A O 1
ATOM 929 N N . LEU A 1 119 ? 3.049 -9.977 6.328 1.00 92.81 119 LEU A N 1
ATOM 930 C CA . LEU A 1 119 ? 2.696 -11.169 5.570 1.00 92.81 119 LEU A CA 1
ATOM 931 C C . LEU A 1 119 ? 3.158 -10.991 4.122 1.00 92.81 119 LEU A C 1
ATOM 933 O O . LEU A 1 119 ? 2.770 -10.026 3.464 1.00 92.81 119 LEU A O 1
ATOM 937 N N . ASP A 1 120 ? 3.984 -11.901 3.608 1.00 93.75 120 ASP A N 1
ATOM 938 C CA . ASP A 1 120 ? 4.290 -11.918 2.176 1.00 93.75 120 ASP A CA 1
ATOM 939 C C . ASP A 1 120 ? 3.074 -12.463 1.410 1.00 93.75 120 ASP A C 1
ATOM 941 O O . ASP A 1 120 ? 2.549 -13.528 1.741 1.00 93.75 120 ASP A O 1
ATOM 945 N N . LEU A 1 121 ? 2.616 -11.738 0.386 1.00 93.19 121 LEU A N 1
ATOM 946 C CA . LEU A 1 121 ? 1.533 -12.215 -0.470 1.00 93.19 121 LEU A CA 1
ATOM 947 C C . LEU A 1 121 ? 2.128 -13.120 -1.562 1.00 93.19 121 LEU A C 1
ATOM 949 O O . LEU A 1 121 ? 3.125 -12.744 -2.187 1.00 93.19 121 LEU A O 1
ATOM 953 N N . PRO A 1 122 ? 1.539 -14.296 -1.846 1.00 90.12 122 PRO A N 1
ATOM 954 C CA . PRO A 1 122 ? 2.122 -15.286 -2.753 1.00 90.12 122 PRO A CA 1
ATOM 955 C C . PRO A 1 122 ? 1.891 -14.940 -4.236 1.00 90.12 122 PRO A C 1
ATOM 957 O O . PRO A 1 122 ? 1.752 -15.824 -5.079 1.00 90.12 122 PRO A O 1
ATOM 960 N N . PHE A 1 123 ? 1.827 -13.649 -4.571 1.00 87.81 123 PHE A N 1
ATOM 961 C CA . PHE A 1 123 ? 1.579 -13.151 -5.920 1.00 87.81 123 PHE A CA 1
ATOM 962 C C . PHE A 1 123 ? 2.778 -12.345 -6.408 1.00 87.81 123 PHE A C 1
ATOM 964 O O . PHE A 1 123 ? 3.432 -11.634 -5.641 1.00 87.81 123 PHE A O 1
ATOM 971 N N . LYS A 1 124 ? 3.045 -12.457 -7.707 1.00 91.12 124 LYS A N 1
ATOM 972 C CA . LYS A 1 124 ? 4.099 -11.725 -8.409 1.00 91.12 124 LYS A CA 1
ATOM 973 C C . LYS A 1 124 ? 3.512 -10.962 -9.582 1.00 91.12 124 LYS A C 1
ATOM 975 O O . LYS A 1 124 ? 2.528 -11.417 -10.172 1.00 91.12 124 LYS A O 1
ATOM 980 N N . GLY A 1 125 ? 4.093 -9.803 -9.860 1.00 90.19 125 GLY A N 1
ATOM 981 C CA . GLY A 1 125 ? 3.805 -8.968 -11.017 1.00 90.19 125 GLY A CA 1
ATOM 982 C C . GLY A 1 125 ? 5.020 -8.916 -11.934 1.00 90.19 125 GLY A C 1
ATOM 983 O O . GLY A 1 125 ? 6.163 -8.931 -11.474 1.00 90.19 125 GLY A O 1
ATOM 984 N N . SER A 1 126 ? 4.771 -8.844 -13.235 1.00 87.31 126 SER A N 1
ATOM 985 C CA . SER A 1 126 ? 5.813 -8.830 -14.268 1.00 87.31 126 SER A CA 1
ATOM 986 C C . SER A 1 126 ? 6.372 -7.430 -14.566 1.00 87.31 126 SER A C 1
ATOM 988 O O . SER A 1 126 ? 7.375 -7.293 -15.261 1.00 87.31 126 SER A O 1
ATOM 990 N N . SER A 1 127 ? 5.736 -6.378 -14.042 1.00 86.94 127 SER A N 1
ATOM 991 C CA . SER A 1 127 ? 6.010 -4.977 -14.384 1.00 86.94 127 SER A CA 1
ATOM 992 C C . SER A 1 127 ? 5.880 -4.066 -13.167 1.00 86.94 127 SER A C 1
ATOM 994 O O . SER A 1 127 ? 5.012 -4.300 -12.328 1.00 86.94 127 SER A O 1
ATOM 996 N N . THR A 1 128 ? 6.667 -2.986 -13.103 1.00 86.75 128 THR A N 1
ATOM 997 C CA . THR A 1 128 ? 6.550 -1.908 -12.093 1.00 86.75 128 THR A CA 1
ATOM 998 C C . THR A 1 128 ? 5.199 -1.215 -12.065 1.00 86.75 128 THR A C 1
ATOM 1000 O O . THR A 1 128 ? 4.880 -0.563 -11.079 1.00 86.75 128 THR A O 1
ATOM 1003 N N . TRP A 1 129 ? 4.410 -1.389 -13.120 1.00 85.88 129 TRP A N 1
ATOM 1004 C CA . TRP A 1 129 ? 3.045 -0.894 -13.232 1.00 85.88 129 TRP A CA 1
ATOM 1005 C C . TRP A 1 129 ? 2.002 -1.936 -12.822 1.00 85.88 129 TRP A C 1
ATOM 1007 O O . TRP A 1 129 ? 0.813 -1.713 -12.989 1.00 85.88 129 TRP A O 1
ATOM 1017 N N . SER A 1 130 ? 2.403 -3.110 -12.332 1.00 90.12 130 SER A N 1
ATOM 1018 C CA . SER A 1 130 ? 1.433 -4.101 -11.856 1.00 90.12 130 SER A CA 1
ATOM 1019 C C . SER A 1 130 ? 0.784 -3.588 -10.580 1.00 90.12 130 SER A C 1
ATOM 1021 O O . SER A 1 130 ? 1.510 -3.248 -9.655 1.00 90.12 130 SER A O 1
ATOM 1023 N N . HIS A 1 131 ? -0.539 -3.567 -10.496 1.00 90.75 131 HIS A N 1
ATOM 1024 C CA . HIS A 1 131 ? -1.265 -3.122 -9.309 1.00 90.75 131 HIS A CA 1
ATOM 1025 C C . HIS A 1 131 ? -2.047 -4.270 -8.686 1.00 90.75 131 HIS A C 1
ATOM 1027 O O . HIS A 1 131 ? -2.522 -5.178 -9.374 1.00 90.75 131 HIS A O 1
ATOM 1033 N N . LEU A 1 132 ? -2.215 -4.195 -7.374 1.00 93.56 132 LEU A N 1
ATOM 1034 C CA . LEU A 1 132 ? -3.078 -5.070 -6.608 1.00 93.56 132 LEU A CA 1
ATOM 1035 C C . LEU A 1 132 ? -4.175 -4.235 -5.943 1.00 93.56 132 LEU A C 1
ATOM 1037 O O . LEU A 1 132 ? -3.906 -3.288 -5.215 1.00 93.56 132 LEU A O 1
ATOM 1041 N N . LYS A 1 133 ? -5.430 -4.603 -6.183 1.00 94.38 133 LYS A N 1
ATOM 1042 C CA . LYS A 1 133 ? -6.583 -4.092 -5.433 1.00 94.38 133 LYS A CA 1
ATOM 1043 C C . LYS A 1 133 ? -7.188 -5.211 -4.617 1.00 94.38 133 LYS A C 1
ATOM 1045 O O . LYS A 1 133 ? -7.071 -6.379 -4.989 1.00 94.38 133 LYS A O 1
ATOM 1050 N N . GLY A 1 134 ? -7.828 -4.873 -3.508 1.00 94.75 134 GLY A N 1
ATOM 1051 C CA . GLY A 1 134 ? -8.447 -5.887 -2.673 1.00 94.75 134 GLY A CA 1
ATOM 1052 C C . GLY A 1 134 ? -9.678 -5.410 -1.928 1.00 94.75 134 GLY A C 1
ATOM 1053 O O . GLY A 1 134 ? -9.868 -4.221 -1.676 1.00 94.75 134 GLY A O 1
ATOM 1054 N N . ASP A 1 135 ? -10.522 -6.374 -1.583 1.00 94.12 135 ASP A N 1
ATOM 1055 C CA . ASP A 1 135 ? -11.692 -6.169 -0.739 1.00 94.12 135 ASP A CA 1
ATOM 1056 C C . ASP A 1 135 ? -11.807 -7.299 0.284 1.00 94.12 135 ASP A C 1
ATOM 1058 O O . ASP A 1 135 ? -11.406 -8.438 0.024 1.00 94.12 135 ASP A O 1
ATOM 1062 N N . VAL A 1 136 ? -12.353 -6.979 1.455 1.00 94.31 136 VAL A N 1
ATOM 1063 C CA . VAL A 1 136 ? -12.460 -7.904 2.590 1.00 94.31 136 VAL A CA 1
ATOM 1064 C C . VAL A 1 136 ? -13.923 -8.077 2.965 1.00 94.31 136 VAL A C 1
ATOM 1066 O O . VAL A 1 136 ? -14.657 -7.103 3.125 1.00 94.31 136 VAL A O 1
ATOM 1069 N N . ARG A 1 137 ? -14.356 -9.329 3.142 1.00 90.12 137 ARG A N 1
ATOM 1070 C CA . ARG A 1 137 ? -15.694 -9.677 3.636 1.00 90.12 137 ARG A CA 1
ATOM 1071 C C . ARG A 1 137 ? -15.607 -10.804 4.657 1.00 90.12 137 ARG A C 1
ATOM 1073 O O . ARG A 1 137 ? -15.440 -11.972 4.299 1.00 90.12 137 ARG A O 1
ATOM 1080 N N . GLY A 1 138 ? -15.765 -10.454 5.932 1.00 87.88 138 GLY A N 1
ATOM 1081 C CA . GLY A 1 138 ? -15.549 -11.389 7.035 1.00 87.88 138 GLY A CA 1
ATOM 1082 C C . GLY A 1 138 ? -14.086 -11.825 7.075 1.00 87.88 138 GLY A C 1
ATOM 1083 O O . GLY A 1 138 ? -13.195 -10.985 7.106 1.00 87.88 138 GLY A O 1
ATOM 1084 N N . ASN A 1 139 ? -13.839 -13.132 7.018 1.00 89.94 139 ASN A N 1
ATOM 1085 C CA . ASN A 1 139 ? -12.495 -13.708 6.965 1.00 89.94 139 ASN A CA 1
ATOM 1086 C C . ASN A 1 139 ? -11.963 -13.909 5.535 1.00 89.94 139 ASN A C 1
ATOM 1088 O O . ASN A 1 139 ? -10.899 -14.494 5.364 1.00 89.94 139 ASN A O 1
ATOM 1092 N N . ARG A 1 140 ? -12.690 -13.476 4.499 1.00 93.19 140 ARG A N 1
ATOM 1093 C CA . ARG A 1 140 ? -12.286 -13.659 3.100 1.00 93.19 140 ARG A CA 1
ATOM 1094 C C . ARG A 1 140 ? -11.738 -12.372 2.520 1.00 93.19 140 ARG A C 1
ATOM 1096 O O . ARG A 1 140 ? -12.335 -11.309 2.692 1.00 93.19 140 ARG A O 1
ATOM 1103 N N . ILE A 1 141 ? -10.650 -12.500 1.776 1.00 94.88 141 ILE A N 1
ATOM 1104 C CA . ILE A 1 141 ? -10.039 -11.423 1.010 1.00 94.88 141 ILE A CA 1
ATOM 1105 C C . ILE A 1 141 ? -10.096 -11.803 -0.464 1.00 94.88 141 ILE A C 1
ATOM 1107 O O . ILE A 1 141 ? -9.725 -12.912 -0.853 1.00 94.88 141 ILE A O 1
ATOM 1111 N N . VAL A 1 142 ? -10.563 -10.875 -1.288 1.00 95.44 142 VAL A N 1
ATOM 1112 C CA . VAL A 1 142 ? -10.471 -10.974 -2.742 1.00 95.44 142 VAL A CA 1
ATOM 1113 C C . VAL A 1 142 ? -9.394 -10.010 -3.197 1.00 95.44 142 VAL A C 1
ATOM 1115 O O . VAL A 1 142 ? -9.475 -8.825 -2.896 1.00 95.44 142 VAL A O 1
ATOM 1118 N N . PHE A 1 143 ? -8.417 -10.510 -3.940 1.00 95.94 143 PHE A N 1
ATOM 1119 C CA . PHE A 1 143 ? -7.389 -9.716 -4.593 1.00 95.94 143 PHE A CA 1
ATOM 1120 C C . PHE A 1 143 ? -7.625 -9.696 -6.100 1.00 95.94 143 PHE A C 1
ATOM 1122 O O . PHE A 1 143 ? -7.830 -10.742 -6.712 1.00 95.94 143 PHE A O 1
ATOM 1129 N N . LEU A 1 144 ? -7.552 -8.516 -6.705 1.00 95.31 144 LEU A N 1
ATOM 1130 C CA . LEU A 1 144 ? -7.457 -8.316 -8.144 1.00 95.31 144 LEU A CA 1
ATOM 1131 C C . LEU A 1 144 ? -6.029 -7.880 -8.466 1.00 95.31 144 LEU A C 1
ATOM 1133 O O . LEU A 1 144 ? -5.613 -6.789 -8.083 1.00 95.31 144 LEU A O 1
ATOM 1137 N N . VAL A 1 145 ? -5.293 -8.724 -9.181 1.00 93.56 145 VAL A N 1
ATOM 1138 C CA . VAL A 1 145 ? -3.952 -8.418 -9.682 1.00 93.56 145 VAL A CA 1
ATOM 1139 C C . VAL A 1 145 ? -4.067 -8.009 -11.143 1.00 93.56 145 VAL A C 1
ATOM 1141 O O . VAL A 1 145 ? -4.511 -8.798 -11.983 1.00 93.56 145 VAL A O 1
ATOM 1144 N N . VAL A 1 146 ? -3.664 -6.780 -11.447 1.00 91.25 146 VAL A N 1
ATOM 1145 C CA . VAL A 1 146 ? -3.667 -6.218 -12.799 1.00 91.25 146 VAL A CA 1
ATOM 1146 C C . VAL A 1 146 ? -2.231 -5.973 -13.225 1.00 91.25 146 VAL A C 1
ATOM 1148 O O . VAL A 1 146 ? -1.509 -5.202 -12.600 1.00 91.25 146 VAL A O 1
ATOM 1151 N N . GLU A 1 147 ? -1.802 -6.626 -14.297 1.00 88.25 147 GLU A N 1
ATOM 1152 C CA . GLU A 1 147 ? -0.478 -6.402 -14.873 1.00 88.25 147 GLU A CA 1
ATOM 1153 C C . GLU A 1 147 ? -0.597 -5.350 -15.969 1.00 88.25 147 GLU A C 1
ATOM 1155 O O . GLU A 1 147 ? -1.241 -5.607 -16.982 1.00 88.25 147 GLU A O 1
ATOM 1160 N N . HIS A 1 148 ? 0.008 -4.176 -15.786 1.00 80.81 148 HIS A N 1
ATOM 1161 C CA . HIS A 1 148 ? 0.098 -3.160 -16.836 1.00 80.81 148 HIS A CA 1
ATOM 1162 C C . HIS A 1 148 ? 1.454 -3.227 -17.538 1.00 80.81 148 HIS A C 1
ATOM 1164 O O . HIS A 1 148 ? 2.501 -3.431 -16.912 1.00 80.81 148 HIS A O 1
ATOM 1170 N N . GLY A 1 149 ? 1.430 -3.039 -18.857 1.00 68.75 149 GLY A N 1
ATOM 1171 C CA . GLY A 1 149 ? 2.643 -2.848 -19.645 1.00 68.75 149 GLY A CA 1
ATOM 1172 C C . GLY A 1 149 ? 3.191 -1.433 -19.474 1.00 68.75 149 GLY A C 1
ATOM 1173 O O . GLY A 1 149 ? 2.630 -0.616 -18.754 1.00 68.75 149 GLY A O 1
ATOM 1174 N N . ALA A 1 150 ? 4.271 -1.114 -20.190 1.00 62.00 150 ALA A N 1
ATOM 1175 C CA . ALA A 1 150 ? 4.800 0.253 -20.225 1.00 62.00 150 ALA A CA 1
ATOM 1176 C C . ALA A 1 150 ? 3.808 1.278 -20.829 1.00 62.00 150 ALA A C 1
ATOM 1178 O O . ALA A 1 150 ? 3.991 2.475 -20.643 1.00 62.00 150 ALA A O 1
ATOM 1179 N N . GLY A 1 151 ? 2.770 0.815 -21.541 1.00 59.97 151 GLY A N 1
ATOM 1180 C CA . GLY A 1 151 ? 1.600 1.612 -21.911 1.00 59.97 151 GLY A CA 1
ATOM 1181 C C . GLY A 1 151 ? 0.472 1.382 -20.906 1.00 59.97 151 GLY A C 1
ATOM 1182 O O . GLY A 1 151 ? -0.009 0.258 -20.773 1.00 59.97 151 GLY A O 1
ATOM 1183 N N . ILE A 1 152 ? 0.064 2.438 -20.204 1.00 60.78 152 ILE A N 1
ATOM 1184 C CA . ILE A 1 152 ? -0.883 2.388 -19.074 1.00 60.78 152 ILE A CA 1
ATOM 1185 C C . ILE A 1 152 ? -2.301 1.982 -19.537 1.00 60.78 152 ILE A C 1
ATOM 1187 O O . ILE A 1 152 ? -3.070 1.411 -18.765 1.00 60.78 152 ILE A O 1
ATOM 1191 N N . ASP A 1 153 ? -2.617 2.175 -20.822 1.00 65.00 153 ASP A N 1
ATOM 1192 C CA . ASP A 1 153 ? -3.982 2.108 -21.365 1.00 65.00 153 ASP A CA 1
ATOM 1193 C C . ASP A 1 153 ? -4.595 0.701 -21.447 1.00 65.00 153 ASP A C 1
ATOM 1195 O O . ASP A 1 153 ? -5.815 0.571 -21.580 1.00 65.00 153 ASP A O 1
ATOM 1199 N N . LYS A 1 154 ? -3.788 -0.369 -21.402 1.00 64.44 154 LYS A N 1
ATOM 1200 C CA . LYS A 1 154 ? -4.292 -1.753 -21.433 1.00 64.44 154 LYS A CA 1
ATOM 1201 C C . LYS A 1 154 ? -3.483 -2.670 -20.514 1.00 64.44 154 LYS A C 1
ATOM 1203 O O . LYS A 1 154 ? -2.253 -2.584 -20.510 1.00 64.44 154 LYS A O 1
ATOM 1208 N N . PRO A 1 155 ? -4.144 -3.598 -19.796 1.00 75.75 155 PRO A N 1
ATOM 1209 C CA . PRO A 1 155 ? -3.442 -4.669 -19.107 1.00 75.75 155 PRO A CA 1
ATOM 1210 C C . PRO A 1 155 ? -2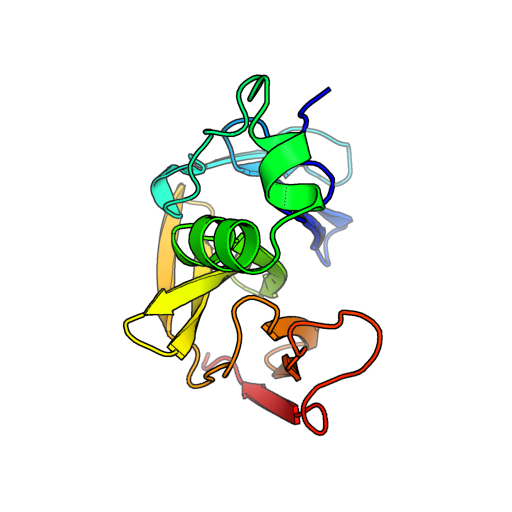.540 -5.436 -20.086 1.00 75.75 155 PRO A C 1
ATOM 1212 O O . PRO A 1 155 ? -2.972 -5.806 -21.178 1.00 75.75 155 PRO A O 1
ATOM 1215 N N . ALA A 1 156 ? -1.289 -5.676 -19.695 1.00 79.50 156 ALA A N 1
ATOM 1216 C CA . ALA A 1 156 ? -0.342 -6.518 -20.424 1.00 79.50 156 ALA A CA 1
ATOM 1217 C C . ALA A 1 156 ? -0.727 -8.004 -20.379 1.00 79.50 156 ALA A C 1
ATOM 1219 O O . ALA A 1 156 ? -0.310 -8.775 -21.241 1.00 79.50 156 ALA A O 1
ATOM 1220 N N . ALA A 1 157 ? -1.529 -8.399 -19.390 1.00 83.12 157 ALA A N 1
ATOM 1221 C CA . ALA A 1 157 ? -2.066 -9.742 -19.241 1.00 83.12 157 ALA A CA 1
ATOM 1222 C C . ALA A 1 157 ? -3.516 -9.692 -18.743 1.00 83.12 157 ALA A C 1
ATOM 1224 O O . ALA A 1 157 ? -3.991 -8.666 -18.255 1.00 83.12 157 ALA A O 1
ATOM 1225 N N . VAL A 1 158 ? -4.221 -10.821 -18.847 1.00 87.38 158 VAL A N 1
ATOM 1226 C CA . VAL A 1 158 ? -5.565 -10.965 -18.271 1.00 87.38 158 VAL A CA 1
ATOM 1227 C C . VAL A 1 158 ? -5.479 -10.758 -16.751 1.00 87.38 158 VAL A C 1
ATOM 1229 O O . VAL A 1 158 ? -4.685 -11.450 -16.105 1.00 87.38 158 VAL A O 1
ATOM 1232 N N . PRO A 1 159 ? -6.274 -9.842 -16.162 1.00 91.38 159 PRO A N 1
ATOM 1233 C CA . PRO A 1 159 ? -6.299 -9.649 -14.718 1.00 91.38 159 PRO A CA 1
ATOM 1234 C C . PRO A 1 159 ? -6.629 -10.945 -13.977 1.00 91.38 159 PRO A C 1
ATOM 1236 O O . PRO A 1 159 ? -7.485 -11.723 -14.403 1.00 91.38 159 PRO A O 1
ATOM 1239 N N . ARG A 1 160 ? -5.960 -11.171 -12.848 1.00 92.75 160 ARG A N 1
ATOM 1240 C CA . ARG A 1 160 ? -6.125 -12.379 -12.035 1.00 92.75 160 ARG A CA 1
ATOM 1241 C C . ARG A 1 160 ? -6.895 -12.045 -10.770 1.00 92.75 160 ARG A C 1
ATOM 1243 O O . ARG A 1 160 ? -6.534 -11.113 -10.060 1.00 92.75 160 ARG A O 1
ATOM 1250 N N . ILE A 1 161 ? -7.922 -12.835 -10.474 1.00 93.06 161 ILE A N 1
ATOM 1251 C CA . ILE A 1 161 ? -8.606 -12.788 -9.183 1.00 93.06 161 ILE A CA 1
ATOM 1252 C C . ILE A 1 161 ? -8.023 -13.889 -8.309 1.00 93.06 161 ILE A C 1
ATOM 1254 O O . ILE A 1 161 ? -7.982 -15.049 -8.722 1.00 93.06 161 ILE A O 1
ATOM 1258 N N . VAL A 1 162 ? -7.592 -13.530 -7.105 1.00 93.00 162 VAL A N 1
ATOM 1259 C CA . VAL A 1 162 ? -7.132 -14.488 -6.106 1.00 93.00 162 VAL A CA 1
ATOM 1260 C C . VAL A 1 162 ? -7.980 -14.373 -4.853 1.00 93.00 162 VAL A C 1
ATOM 1262 O O . VAL A 1 162 ? -8.200 -13.283 -4.334 1.00 93.00 162 VAL A O 1
ATOM 1265 N N . LEU A 1 163 ? -8.459 -15.515 -4.374 1.00 93.25 163 LEU A N 1
ATOM 1266 C CA . LEU A 1 163 ? -9.176 -15.622 -3.113 1.00 93.25 163 LEU A CA 1
ATOM 1267 C C . LEU A 1 163 ? -8.196 -16.060 -2.029 1.00 93.25 163 LEU A C 1
ATOM 1269 O O . LEU A 1 163 ? -7.442 -17.013 -2.223 1.00 93.25 163 LEU A O 1
ATOM 1273 N N . ALA A 1 164 ? -8.222 -15.365 -0.902 1.00 91.19 164 ALA A N 1
ATOM 1274 C CA . ALA A 1 164 ? -7.481 -15.720 0.295 1.00 91.19 164 ALA A CA 1
ATOM 1275 C C . ALA A 1 164 ? -8.421 -15.739 1.501 1.00 91.19 164 ALA A C 1
ATOM 1277 O O . ALA A 1 164 ? -9.446 -15.053 1.527 1.00 91.19 164 ALA A O 1
ATOM 1278 N N . GLU A 1 165 ? -8.049 -16.513 2.512 1.00 89.56 165 GLU A N 1
ATOM 1279 C CA . GLU A 1 165 ? -8.763 -16.578 3.780 1.00 89.56 165 GLU A CA 1
ATOM 1280 C C . GLU A 1 165 ? -7.808 -16.222 4.914 1.00 89.56 165 GLU A C 1
ATOM 1282 O O . GLU A 1 165 ? -6.655 -16.653 4.937 1.00 89.56 165 GLU A O 1
ATOM 1287 N N . LEU A 1 166 ? -8.297 -15.414 5.848 1.00 82.19 166 LEU A N 1
ATOM 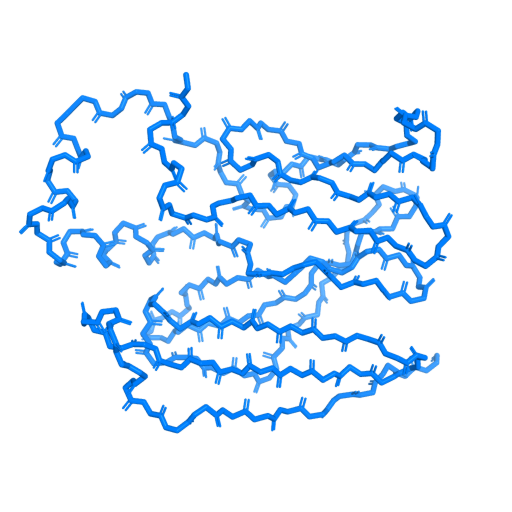1288 C CA . LEU A 1 166 ? -7.642 -15.164 7.117 1.00 82.19 166 LEU A CA 1
ATOM 1289 C C . LEU A 1 166 ? -7.879 -16.383 8.005 1.00 82.19 166 LEU A C 1
ATOM 1291 O O . LEU A 1 166 ? -9.025 -16.723 8.312 1.00 82.19 166 LEU A O 1
ATOM 1295 N N . THR A 1 167 ? -6.798 -17.053 8.395 1.00 76.50 167 THR A N 1
ATOM 1296 C CA . THR A 1 167 ? -6.858 -18.060 9.454 1.00 76.50 167 THR A CA 1
ATOM 1297 C C . THR A 1 167 ? -7.202 -17.386 10.789 1.00 76.50 167 THR A C 1
ATOM 1299 O O . THR A 1 167 ? -6.637 -16.322 11.050 1.00 76.50 167 THR A O 1
ATOM 1302 N N . PRO A 1 168 ? -8.113 -17.968 11.595 1.00 60.25 168 PRO A N 1
ATOM 1303 C CA . PRO A 1 168 ? -8.488 -17.451 12.915 1.00 60.25 168 PRO A CA 1
ATOM 1304 C C . PRO A 1 168 ? -7.332 -17.398 13.915 1.00 60.25 168 PRO A C 1
ATOM 1306 O O . PRO A 1 168 ? -6.380 -18.202 13.763 1.00 60.25 168 PRO A O 1
#

Solvent-accessible surface area (backbone atoms only — not comparable to full-atom values): 9503 Å² total; per-residue (Å²): 131,58,85,50,72,88,66,47,46,33,51,73,38,75,35,97,84,54,20,35,40,41,32,70,38,63,52,84,32,30,38,34,24,40,68,86,68,47,79,75,48,74,46,63,30,60,82,75,57,41,72,78,73,53,57,93,52,87,66,50,62,60,47,40,71,76,31,70,64,56,33,50,51,59,55,42,76,38,56,36,44,56,40,64,37,66,46,94,82,35,47,27,39,30,34,37,34,52,59,88,90,33,25,37,40,32,33,38,37,46,35,91,89,69,50,76,47,80,42,80,47,99,52,75,29,85,30,81,57,35,44,48,45,69,52,65,60,89,55,36,36,43,35,41,40,38,32,24,39,99,54,81,92,46,64,67,46,85,66,42,80,44,82,47,70,62,80,132

pLDDT: mean 86.35, std 11.8, range [44.94, 98.12]

Mean predicted aligned error: 5.75 Å

Radius of gyration: 16.25 Å; Cα contacts (8 Å, |Δi|>4): 353; chains: 1; bounding box: 32×38×42 Å

Sequence (168 aa):
MGECGIFELGAARFLPDSSFVLIPGVEPGIFWYSKTGELQRTWESSALGLEDDCKPMFGLTETLAIDPRALNQWLGQRKIVDEILPLPDGPGVVIRERRGAEISWRMAMLRMDGQVSWLDLPFKGSSTWSHLKGDVRGNRIVFLVVEHGAGIDKPAAVPRIVLAELTP